Protein AF-A0A0Q8N579-F1 (afdb_monomer_lite)

Sequence (138 aa):
MKNNFQSSKTGESESKLAIIVAVLAIIFVFIPHLVFTIIYIVLAILAIIFGAIGLSQAKKANVSAKLAKIGLGLGIGLIFIPLIVYFSIFFAVKSDYVKNKVSQSQVEAIREDIKRHRDSVIKSEKISKDTAQVKNLK

Structure (mmCIF, N/CA/C/O backbone):
data_AF-A0A0Q8N579-F1
#
_entry.id   AF-A0A0Q8N579-F1
#
loop_
_atom_site.group_PDB
_atom_site.id
_atom_site.type_symbol
_atom_site.label_atom_id
_atom_site.label_alt_id
_atom_site.label_comp_id
_atom_site.label_asym_id
_atom_site.label_entity_id
_atom_site.label_seq_id
_atom_site.pdbx_PDB_ins_code
_atom_site.Cartn_x
_atom_site.Cartn_y
_atom_site.Cartn_z
_atom_site.occupancy
_atom_site.B_iso_or_equiv
_atom_site.auth_seq_id
_atom_site.auth_comp_id
_atom_site.auth_asym_id
_atom_site.auth_atom_id
_atom_site.pdbx_PDB_model_num
ATOM 1 N N . MET A 1 1 ? -42.259 25.454 24.378 1.00 34.75 1 MET A N 1
ATOM 2 C CA . MET A 1 1 ? -41.550 24.422 23.588 1.00 34.75 1 MET A CA 1
ATOM 3 C C . MET A 1 1 ? -40.576 23.711 24.514 1.00 34.75 1 MET A C 1
ATOM 5 O O . MET A 1 1 ? -39.823 24.385 25.199 1.00 34.75 1 MET A O 1
ATOM 9 N N . LYS A 1 2 ? -40.687 22.384 24.646 1.00 29.92 2 LYS A N 1
ATOM 10 C CA . LYS A 1 2 ? -39.854 21.566 25.540 1.00 29.92 2 LYS A CA 1
ATOM 11 C C . LYS A 1 2 ? -38.626 21.119 24.747 1.00 29.92 2 LYS A C 1
ATOM 13 O O . LYS A 1 2 ? -38.750 20.335 23.810 1.00 29.92 2 LYS A O 1
ATOM 18 N N . ASN A 1 3 ? -37.468 21.660 25.094 1.00 40.50 3 ASN A N 1
ATOM 19 C CA . ASN A 1 3 ? -36.207 21.391 24.414 1.00 40.50 3 ASN A CA 1
ATOM 20 C C . ASN A 1 3 ? -35.697 20.040 24.932 1.00 40.50 3 ASN A C 1
ATOM 22 O O . ASN A 1 3 ? -35.041 19.977 25.968 1.00 40.50 3 ASN A O 1
ATOM 26 N N . ASN A 1 4 ? -36.056 18.949 24.255 1.00 39.81 4 ASN A N 1
ATOM 27 C CA . ASN A 1 4 ? -35.500 17.626 24.528 1.00 39.81 4 ASN A CA 1
ATOM 28 C C . ASN A 1 4 ? -34.056 17.581 24.014 1.00 39.81 4 ASN A C 1
ATOM 30 O O . ASN A 1 4 ? -33.782 17.025 22.953 1.00 39.81 4 ASN A O 1
ATOM 34 N N . PHE A 1 5 ? -33.123 18.168 24.765 1.00 46.41 5 PHE A N 1
ATOM 35 C CA . PHE A 1 5 ? -31.721 17.782 24.656 1.00 46.41 5 PHE A CA 1
ATOM 36 C C . PHE A 1 5 ? -31.623 16.350 25.182 1.00 46.41 5 PHE A C 1
ATOM 38 O O . PHE A 1 5 ? -31.478 16.116 26.380 1.00 46.41 5 PHE A O 1
ATOM 45 N N . GLN A 1 6 ? -31.805 15.390 24.270 1.00 44.34 6 GLN A N 1
ATOM 46 C CA . GLN A 1 6 ? -31.454 13.994 24.484 1.00 44.34 6 GLN A CA 1
ATOM 47 C C . GLN A 1 6 ? -30.043 13.974 25.066 1.00 44.34 6 GLN A C 1
ATOM 49 O O . GLN A 1 6 ? -29.090 14.391 24.409 1.00 44.34 6 GLN A O 1
ATOM 54 N N . SER A 1 7 ? -29.928 13.528 26.314 1.00 42.25 7 SER A N 1
ATOM 55 C CA . SER A 1 7 ? -28.657 13.264 26.965 1.00 42.25 7 SER A CA 1
ATOM 56 C C . SER A 1 7 ? -27.976 12.132 26.201 1.00 42.25 7 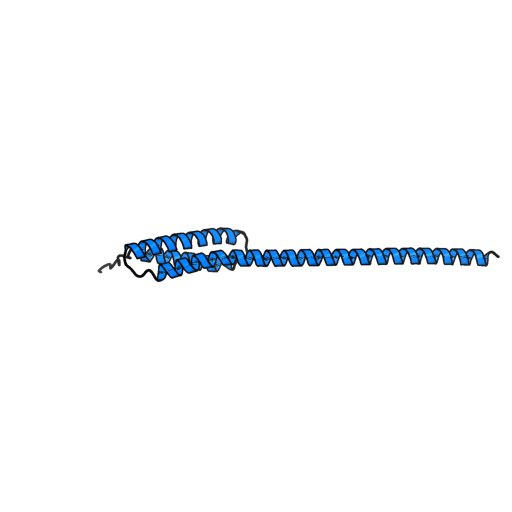SER A C 1
ATOM 58 O O . SER A 1 7 ? -28.191 10.949 26.461 1.00 42.25 7 SER A O 1
ATOM 60 N N . SER A 1 8 ? -27.200 12.494 25.179 1.00 47.41 8 SER A N 1
ATOM 61 C CA . SER A 1 8 ? -26.391 11.546 24.430 1.00 47.41 8 SER A CA 1
ATOM 62 C C . SER A 1 8 ? -25.466 10.864 25.427 1.00 47.41 8 SER A C 1
ATOM 64 O O . SER A 1 8 ? -24.610 11.519 26.026 1.00 47.41 8 SER A O 1
ATOM 66 N N . LYS A 1 9 ? -25.671 9.564 25.646 1.00 54.66 9 LYS A N 1
ATOM 67 C CA . LYS A 1 9 ? -24.796 8.748 26.487 1.00 54.66 9 LYS A CA 1
ATOM 68 C C . LYS A 1 9 ? -23.370 8.952 25.979 1.00 54.66 9 LYS A C 1
ATOM 70 O O . LYS A 1 9 ? -23.110 8.711 24.805 1.00 54.66 9 LYS A O 1
ATOM 75 N N . THR A 1 10 ? -22.466 9.403 26.843 1.00 54.50 10 THR A N 1
ATOM 76 C CA . THR A 1 10 ? -21.118 9.897 26.503 1.00 54.50 10 THR A CA 1
ATOM 77 C C . THR A 1 10 ? -20.282 8.939 25.631 1.00 54.50 10 THR A C 1
ATOM 79 O O . THR A 1 10 ? -19.415 9.385 24.891 1.00 54.50 10 THR A O 1
ATOM 82 N N . GLY A 1 11 ? -20.585 7.634 25.614 1.00 52.31 11 GLY A N 1
ATOM 83 C CA . GLY A 1 11 ? -19.926 6.658 24.731 1.00 52.31 11 GLY A CA 1
ATOM 84 C C . GLY A 1 11 ? -20.462 6.568 23.290 1.00 52.31 11 GLY A C 1
ATOM 85 O O . GLY A 1 11 ? -19.798 5.999 22.421 1.00 52.31 11 GLY A O 1
ATOM 86 N N . GLU A 1 12 ? -21.651 7.100 23.005 1.00 58.06 12 GLU A N 1
ATOM 87 C CA . GLU A 1 12 ? -22.308 6.996 21.693 1.00 58.06 12 GLU A CA 1
ATOM 88 C C . GLU A 1 12 ? -21.832 8.091 20.721 1.00 58.06 12 GLU A C 1
ATOM 90 O O . GLU A 1 12 ? -21.637 7.832 19.531 1.00 58.06 12 GLU A O 1
ATOM 95 N N . SER A 1 13 ? -21.564 9.296 21.236 1.00 65.06 13 SER A N 1
ATOM 96 C CA . SER A 1 13 ? -20.983 10.410 20.476 1.00 65.06 13 SER A CA 1
ATOM 97 C C . SER A 1 13 ? -19.538 10.124 20.060 1.00 65.06 13 SER A C 1
ATOM 99 O O . SER A 1 13 ? -19.186 10.313 18.896 1.00 65.06 13 SER A O 1
ATOM 101 N N . GLU A 1 14 ? -18.719 9.591 20.968 1.00 63.41 14 GLU A N 1
ATOM 102 C CA . GLU A 1 14 ? -17.328 9.234 20.666 1.00 63.41 14 GLU A CA 1
ATOM 103 C C . GLU A 1 14 ? -17.224 8.070 19.674 1.00 63.41 14 GLU A C 1
ATOM 105 O O . GLU A 1 14 ? -16.402 8.103 18.758 1.00 63.41 14 GLU A O 1
ATOM 110 N N . SER A 1 15 ? -18.121 7.083 19.773 1.00 60.09 15 SER A N 1
ATOM 111 C CA . SER A 1 15 ? -18.188 5.991 18.793 1.00 60.09 15 SER A CA 1
ATOM 112 C C . SER A 1 15 ? -18.581 6.487 17.393 1.00 60.09 15 SER A C 1
ATOM 114 O O . SER A 1 15 ? -18.065 5.982 16.397 1.00 60.09 15 SER A O 1
ATOM 116 N N . LYS A 1 16 ? -19.460 7.496 17.287 1.00 68.81 16 LYS A N 1
ATOM 117 C CA . LYS A 1 16 ? -19.785 8.138 15.999 1.00 68.81 16 LYS A CA 1
ATOM 118 C C . LYS A 1 16 ? -18.590 8.886 15.412 1.00 68.81 16 LYS A C 1
ATOM 120 O O . LYS A 1 16 ? -18.349 8.768 14.212 1.00 68.81 16 LYS A O 1
ATOM 125 N N . LEU A 1 17 ? -17.833 9.612 16.235 1.00 70.44 17 LEU A N 1
ATOM 126 C CA . LEU A 1 17 ? -16.622 10.307 15.788 1.00 70.44 17 LEU A CA 1
ATOM 127 C C . LEU A 1 17 ? -15.580 9.324 15.242 1.00 70.44 17 LEU A C 1
ATOM 129 O O . LEU A 1 17 ? -15.024 9.575 14.177 1.00 70.44 17 LEU A O 1
ATOM 133 N N . ALA A 1 18 ? -15.390 8.170 15.892 1.00 65.31 18 ALA A N 1
ATOM 134 C CA . ALA A 1 18 ? -14.492 7.121 15.401 1.00 65.31 18 ALA A CA 1
ATOM 135 C C . ALA A 1 18 ? -14.854 6.655 13.978 1.00 65.31 18 ALA A C 1
ATOM 137 O O . ALA A 1 18 ? -13.977 6.508 13.129 1.00 65.31 18 ALA A O 1
ATOM 138 N N . ILE A 1 19 ? -16.150 6.466 13.698 1.00 68.06 19 ILE A N 1
ATOM 139 C CA . ILE A 1 19 ? -16.637 6.045 12.375 1.00 68.06 19 ILE A CA 1
ATOM 140 C C . ILE A 1 19 ? -16.418 7.148 11.335 1.00 68.06 19 ILE A C 1
ATOM 142 O O . ILE A 1 19 ? -15.953 6.860 10.237 1.00 68.06 19 ILE A O 1
ATOM 146 N N . ILE A 1 20 ? -16.710 8.407 11.673 1.00 77.81 20 ILE A N 1
ATOM 147 C CA . ILE A 1 20 ? -16.518 9.544 10.758 1.00 77.81 20 ILE A CA 1
ATOM 148 C C . ILE A 1 20 ? -15.037 9.690 10.387 1.00 77.81 20 ILE A C 1
ATOM 150 O O . ILE A 1 20 ? -14.708 9.822 9.209 1.00 77.81 20 ILE A O 1
ATOM 154 N N . VAL A 1 21 ? -14.141 9.607 11.374 1.00 75.06 21 VAL A N 1
ATOM 155 C CA . VAL A 1 21 ? -12.688 9.675 11.155 1.00 75.06 21 VAL A CA 1
ATOM 156 C C . VAL A 1 21 ? -12.205 8.491 10.310 1.00 75.06 21 VAL A C 1
ATOM 158 O O . VAL A 1 21 ? -11.420 8.692 9.385 1.00 75.06 21 VAL A O 1
ATOM 161 N N . ALA A 1 22 ? -12.710 7.278 10.558 1.00 68.75 22 ALA A N 1
ATOM 162 C CA . ALA A 1 22 ? -12.369 6.102 9.758 1.00 68.75 22 ALA A CA 1
ATOM 163 C C . ALA A 1 22 ? -12.821 6.241 8.293 1.00 68.75 22 ALA A C 1
ATOM 165 O O . ALA A 1 22 ? -12.053 5.937 7.385 1.00 68.75 22 ALA A O 1
ATOM 166 N N . VAL A 1 23 ? -14.034 6.742 8.043 1.00 75.44 23 VAL A N 1
ATOM 167 C CA . VAL A 1 23 ? -14.540 6.971 6.678 1.00 75.44 23 VAL A CA 1
ATOM 168 C C . VAL A 1 23 ? -13.736 8.054 5.960 1.00 75.44 23 VAL A C 1
ATOM 170 O O . VAL A 1 23 ? -13.371 7.871 4.801 1.00 75.44 23 VAL A O 1
ATOM 173 N N . LEU A 1 24 ? -13.401 9.153 6.642 1.00 77.81 24 LEU A N 1
ATOM 174 C CA . LEU A 1 24 ? -12.519 10.183 6.087 1.00 77.81 24 LEU A CA 1
ATOM 175 C C . LEU A 1 24 ? -11.156 9.599 5.709 1.00 77.81 24 LEU A C 1
ATOM 177 O O . LEU A 1 24 ? -10.667 9.850 4.610 1.00 77.81 24 LEU A O 1
ATOM 181 N N . ALA A 1 25 ? -10.573 8.768 6.573 1.00 67.94 25 ALA A N 1
ATOM 182 C CA . ALA A 1 25 ? -9.320 8.086 6.278 1.00 67.94 25 ALA A CA 1
ATOM 183 C C . ALA A 1 25 ? -9.437 7.181 5.035 1.00 67.94 25 ALA A C 1
ATOM 185 O O . ALA A 1 25 ? -8.556 7.225 4.181 1.00 67.94 25 ALA A O 1
ATOM 186 N N . ILE A 1 26 ? -10.541 6.438 4.860 1.00 70.88 26 ILE A N 1
ATOM 187 C CA . ILE A 1 26 ? -10.778 5.625 3.648 1.00 70.88 26 ILE A CA 1
ATOM 188 C C . ILE A 1 26 ? -10.747 6.495 2.392 1.00 70.88 26 ILE A C 1
ATOM 190 O O . ILE A 1 26 ? -10.114 6.122 1.412 1.00 70.88 26 ILE A O 1
ATOM 194 N N . ILE A 1 27 ? -11.392 7.661 2.411 1.00 73.25 27 ILE A N 1
ATOM 195 C CA . ILE A 1 27 ? -11.419 8.563 1.251 1.00 73.25 27 ILE A CA 1
ATOM 196 C C . ILE A 1 27 ? -10.001 9.045 0.914 1.00 73.25 27 ILE A C 1
ATOM 198 O O . ILE A 1 27 ? -9.611 9.057 -0.253 1.00 73.25 27 ILE A O 1
ATOM 202 N N . PHE A 1 28 ? -9.203 9.383 1.930 1.00 67.56 28 PHE A N 1
ATOM 203 C CA . PHE A 1 28 ? -7.828 9.842 1.732 1.00 67.56 28 PHE A CA 1
ATOM 204 C C . PHE A 1 28 ? -6.863 8.742 1.269 1.00 67.56 28 PHE A C 1
ATOM 206 O O . PHE A 1 28 ? -5.870 9.067 0.621 1.00 67.56 28 PHE A O 1
ATOM 213 N N . VAL A 1 29 ? -7.144 7.458 1.530 1.00 65.06 29 VAL A N 1
ATOM 214 C CA . VAL A 1 29 ? -6.253 6.350 1.128 1.00 65.06 29 VAL A CA 1
ATOM 215 C C . VAL A 1 29 ? -6.164 6.165 -0.388 1.00 65.06 29 VAL A C 1
ATOM 217 O O . VAL A 1 29 ? -5.166 5.651 -0.888 1.00 65.06 29 VAL A O 1
ATOM 220 N N . PHE A 1 30 ? -7.194 6.587 -1.124 1.00 62.66 30 PHE A N 1
ATOM 221 C CA . PHE A 1 30 ? -7.259 6.450 -2.580 1.00 62.66 30 PHE A CA 1
ATOM 222 C C . PHE A 1 30 ? -6.621 7.620 -3.333 1.00 62.66 30 PHE A C 1
ATOM 224 O O . PHE A 1 30 ? -6.564 7.584 -4.559 1.00 62.66 30 PHE A O 1
ATOM 231 N N . ILE A 1 31 ? -6.129 8.646 -2.631 1.00 66.75 31 ILE A N 1
ATOM 232 C CA . ILE A 1 31 ? -5.425 9.777 -3.239 1.00 66.75 31 ILE A CA 1
ATOM 233 C C . ILE A 1 31 ? -3.920 9.465 -3.195 1.00 66.75 31 ILE A C 1
ATOM 235 O O . ILE A 1 31 ? -3.320 9.526 -2.120 1.00 66.75 31 ILE A O 1
ATOM 239 N N . PRO A 1 32 ? -3.279 9.123 -4.332 1.00 56.25 32 PRO A N 1
ATOM 240 C CA . PRO A 1 32 ? -1.896 8.664 -4.361 1.00 56.25 32 PRO A CA 1
ATOM 241 C C . PRO A 1 32 ? -0.950 9.866 -4.280 1.00 56.25 32 PRO A C 1
ATOM 243 O O . PRO A 1 32 ? -0.355 10.285 -5.270 1.00 56.25 32 PRO A O 1
ATOM 246 N N . HIS A 1 33 ? -0.840 10.472 -3.099 1.00 63.47 33 HIS A N 1
ATOM 247 C CA . HIS A 1 33 ? 0.013 11.634 -2.895 1.00 63.47 33 HIS A CA 1
ATOM 248 C C . HIS A 1 33 ? 0.645 11.612 -1.498 1.00 63.47 33 HIS A C 1
ATOM 250 O O . HIS A 1 33 ? -0.028 11.428 -0.487 1.00 63.47 33 HIS A O 1
ATOM 256 N N . LEU A 1 34 ? 1.964 11.818 -1.447 1.00 62.81 34 LEU A N 1
ATOM 257 C CA . LEU A 1 34 ? 2.820 11.540 -0.282 1.00 62.81 34 LEU A CA 1
ATOM 258 C C . LEU A 1 34 ? 2.396 12.298 0.993 1.00 62.81 34 LEU A C 1
ATOM 260 O O . LEU A 1 34 ? 2.486 11.776 2.101 1.00 62.81 34 LEU A O 1
ATOM 264 N N . VAL A 1 35 ? 1.878 13.517 0.821 1.00 61.97 35 VAL A N 1
ATOM 265 C CA . VAL A 1 35 ? 1.333 14.360 1.904 1.00 61.97 35 VAL A CA 1
ATOM 266 C C . VAL A 1 35 ? 0.072 13.747 2.523 1.00 61.97 35 VAL A C 1
ATOM 268 O O . VAL A 1 35 ? -0.109 13.786 3.740 1.00 61.97 35 VAL A O 1
ATOM 271 N N . PHE A 1 36 ? -0.780 13.129 1.704 1.00 66.56 36 PHE A N 1
ATOM 272 C CA . PHE A 1 36 ? -2.004 12.492 2.177 1.00 66.56 36 PHE A CA 1
ATOM 273 C C . PHE A 1 36 ? -1.716 11.180 2.904 1.00 66.56 36 PHE A C 1
ATOM 275 O O . PHE A 1 36 ? -2.454 10.844 3.821 1.00 66.56 36 PHE A O 1
ATOM 282 N N . THR A 1 37 ? -0.604 10.500 2.606 1.00 66.19 37 THR A N 1
ATOM 283 C CA . THR A 1 37 ? -0.169 9.307 3.351 1.00 66.19 37 THR A CA 1
ATOM 284 C C . THR A 1 37 ? 0.132 9.618 4.820 1.00 66.19 37 THR A C 1
ATOM 286 O O . THR A 1 37 ? -0.248 8.852 5.702 1.00 66.19 37 THR A O 1
ATOM 289 N N . ILE A 1 38 ? 0.777 10.752 5.113 1.00 70.25 38 ILE A N 1
ATOM 290 C CA . ILE A 1 38 ? 1.079 11.153 6.499 1.00 70.25 38 ILE A CA 1
ATOM 291 C C . ILE A 1 38 ? -0.216 11.501 7.243 1.00 70.25 38 ILE A C 1
ATOM 293 O O . ILE A 1 38 ? -0.450 11.009 8.347 1.00 70.25 38 ILE A O 1
ATOM 297 N N . ILE A 1 39 ? -1.087 12.297 6.613 1.00 74.38 39 ILE A N 1
ATOM 298 C CA . ILE A 1 39 ? -2.397 12.671 7.169 1.00 74.38 39 ILE A CA 1
ATOM 299 C C . ILE A 1 39 ? -3.256 11.423 7.406 1.00 74.38 39 ILE A C 1
ATOM 301 O O . ILE A 1 39 ? -3.890 11.295 8.451 1.00 74.38 39 ILE A O 1
ATOM 305 N N . TYR A 1 40 ? -3.228 10.473 6.474 1.00 73.25 40 TYR A N 1
ATOM 306 C CA . TYR A 1 40 ? -3.911 9.192 6.581 1.00 73.25 40 TYR A CA 1
ATOM 307 C C . TYR A 1 40 ? -3.451 8.389 7.797 1.00 73.25 40 TYR A C 1
ATOM 309 O O . TYR A 1 40 ? -4.291 7.916 8.558 1.00 73.25 40 TYR A O 1
ATOM 317 N N . ILE A 1 41 ? -2.137 8.253 8.009 1.00 74.75 41 ILE A N 1
ATOM 318 C CA . ILE A 1 41 ? -1.592 7.517 9.160 1.00 74.75 41 ILE A CA 1
ATOM 319 C C . ILE A 1 41 ? -2.068 8.157 10.466 1.00 74.75 41 ILE A C 1
ATOM 321 O O . ILE A 1 41 ? -2.523 7.452 11.366 1.00 74.75 41 ILE A O 1
ATOM 325 N N . VAL A 1 42 ? -2.023 9.489 10.553 1.00 80.44 42 VAL A N 1
ATOM 326 C CA . VAL A 1 42 ? -2.522 10.225 11.721 1.00 80.44 42 VAL A CA 1
ATOM 327 C C . VAL A 1 42 ? -4.014 9.948 11.930 1.00 80.44 42 VAL A C 1
ATOM 329 O O . VAL A 1 42 ? -4.411 9.549 13.022 1.00 80.44 42 VAL A O 1
ATOM 332 N N . LEU A 1 43 ? -4.842 10.061 10.888 1.00 77.69 43 LEU A N 1
ATOM 333 C CA . LEU A 1 43 ? -6.281 9.785 10.975 1.00 77.69 43 LEU A CA 1
ATOM 334 C C . LEU A 1 43 ? -6.589 8.327 11.351 1.00 77.69 43 LEU A C 1
ATOM 336 O O . LEU A 1 43 ? -7.489 8.088 12.153 1.00 77.69 43 LEU A O 1
ATOM 340 N N . ALA A 1 44 ? -5.835 7.357 10.831 1.00 72.69 44 ALA A N 1
ATOM 341 C CA . ALA A 1 44 ? -5.991 5.944 11.167 1.00 72.69 44 ALA A CA 1
ATOM 342 C C . ALA A 1 44 ? -5.666 5.674 12.645 1.00 72.69 44 ALA A C 1
ATOM 344 O O . ALA A 1 44 ? -6.414 4.972 13.328 1.00 72.69 44 ALA A O 1
ATOM 345 N N . ILE A 1 45 ? -4.601 6.289 13.171 1.00 80.81 45 ILE A N 1
ATOM 346 C CA . ILE A 1 45 ? -4.255 6.210 14.596 1.00 80.81 45 ILE A CA 1
ATOM 347 C C . ILE A 1 45 ? -5.365 6.839 15.447 1.00 80.81 45 ILE A C 1
ATOM 349 O O . ILE A 1 45 ? -5.812 6.216 16.412 1.00 80.81 45 ILE A O 1
ATOM 353 N N . LEU A 1 46 ? -5.871 8.023 15.078 1.00 78.00 46 LEU A N 1
ATOM 354 C CA . LEU A 1 46 ? -6.998 8.641 15.785 1.00 78.00 46 LEU A CA 1
ATOM 355 C C . LEU A 1 46 ? -8.253 7.756 15.749 1.00 78.00 46 LEU A C 1
ATOM 357 O O . LEU A 1 46 ? -8.921 7.619 16.772 1.00 78.00 46 LEU A O 1
ATOM 361 N N . ALA A 1 47 ? -8.564 7.119 14.617 1.00 74.50 47 ALA A N 1
ATOM 362 C CA . ALA A 1 47 ? -9.701 6.206 14.503 1.00 74.50 47 ALA A CA 1
ATOM 363 C C . ALA A 1 47 ? -9.576 5.006 15.457 1.00 74.50 47 ALA A C 1
ATOM 365 O O . ALA A 1 47 ? -10.562 4.611 16.081 1.00 74.50 47 ALA A O 1
ATOM 366 N N . ILE A 1 48 ? -8.369 4.456 15.627 1.00 78.44 48 ILE A N 1
ATOM 367 C CA . ILE A 1 48 ? -8.106 3.366 16.578 1.00 78.44 48 ILE A CA 1
ATOM 368 C C . ILE A 1 48 ? -8.247 3.850 18.017 1.00 78.44 48 ILE A C 1
ATOM 370 O O . ILE A 1 48 ? -8.889 3.171 18.818 1.00 78.44 48 ILE A O 1
ATOM 374 N N . ILE A 1 49 ? -7.696 5.023 18.345 1.00 80.50 49 ILE A N 1
ATOM 375 C CA . ILE A 1 49 ? -7.803 5.612 19.685 1.00 80.50 49 ILE A CA 1
ATOM 376 C C . ILE A 1 49 ? -9.277 5.845 20.033 1.00 80.50 49 ILE A C 1
ATOM 378 O O . ILE A 1 49 ? -9.745 5.351 21.057 1.00 80.50 49 ILE A O 1
ATOM 382 N N . PHE A 1 50 ? -10.042 6.511 19.165 1.00 73.81 50 PHE A N 1
ATOM 383 C CA . PHE A 1 50 ? -11.467 6.746 19.403 1.00 73.81 50 PHE A CA 1
ATOM 384 C C . PHE A 1 50 ? -12.286 5.452 19.412 1.00 73.81 50 PHE A C 1
ATOM 386 O O . PHE A 1 50 ? -13.194 5.314 20.229 1.00 73.81 50 PHE A O 1
ATOM 393 N N . GLY A 1 51 ? -11.951 4.468 18.572 1.00 70.81 51 GLY A N 1
ATOM 394 C CA . GLY A 1 51 ? -12.582 3.148 18.598 1.00 70.81 51 GLY A CA 1
ATOM 395 C C . GLY A 1 51 ? -12.332 2.403 19.914 1.00 70.81 51 GLY A C 1
ATOM 396 O O . GLY A 1 51 ? -13.257 1.826 20.488 1.00 70.81 51 GLY A O 1
ATOM 397 N N . ALA A 1 52 ? -11.103 2.455 20.433 1.00 75.81 52 ALA A N 1
ATOM 398 C CA . ALA A 1 52 ? -10.723 1.829 21.696 1.00 75.81 52 ALA A CA 1
ATOM 399 C C . ALA A 1 52 ? -11.365 2.531 22.900 1.00 75.81 52 ALA A C 1
ATOM 401 O O . ALA A 1 52 ? -11.902 1.860 23.787 1.00 75.81 52 ALA A O 1
ATOM 402 N N . ILE A 1 53 ? -11.369 3.870 22.917 1.00 75.62 53 ILE A N 1
ATOM 403 C CA . ILE A 1 53 ? -12.037 4.659 23.959 1.00 75.62 53 ILE A CA 1
ATOM 404 C C . ILE A 1 53 ? -13.547 4.396 23.920 1.00 75.62 53 ILE A C 1
ATOM 406 O O . ILE A 1 53 ? -14.122 4.050 24.952 1.00 75.62 53 ILE A O 1
ATOM 410 N N . GLY A 1 54 ? -14.177 4.446 22.742 1.00 68.44 54 GLY A N 1
ATOM 411 C CA . GLY A 1 54 ? -15.601 4.150 22.563 1.00 68.44 54 GLY A CA 1
ATOM 412 C C . GLY A 1 54 ? -15.974 2.739 23.025 1.00 68.44 54 GLY A C 1
ATOM 413 O O . GLY A 1 54 ? -16.999 2.550 23.681 1.00 68.44 54 GLY A O 1
ATOM 414 N N . LEU A 1 55 ? -15.107 1.748 22.787 1.00 69.25 55 LEU A N 1
ATOM 415 C CA . LEU A 1 55 ? -15.300 0.381 23.277 1.00 69.25 55 LEU A CA 1
ATOM 416 C C . LEU A 1 55 ? -15.198 0.303 24.807 1.00 69.25 55 LEU A C 1
ATOM 418 O O . LEU A 1 55 ? -16.011 -0.364 25.449 1.00 69.25 55 LEU A O 1
ATOM 422 N N . SER A 1 56 ? -14.221 0.998 25.392 1.00 71.94 56 SER A N 1
ATOM 423 C CA . SER A 1 56 ? -14.009 1.054 26.840 1.00 71.94 56 SER A CA 1
ATOM 424 C C . SER A 1 56 ? -15.171 1.756 27.556 1.00 71.94 56 SER A C 1
ATOM 426 O O . SER A 1 56 ? -15.670 1.258 28.568 1.00 71.94 56 SER A O 1
ATOM 428 N N . GLN A 1 57 ? -15.687 2.852 26.988 1.00 69.06 57 GLN A N 1
ATOM 429 C CA . GLN A 1 57 ? -16.872 3.551 27.491 1.00 69.06 57 GLN A CA 1
ATOM 430 C C . GLN A 1 57 ? -18.147 2.715 27.338 1.00 69.06 57 GLN A C 1
ATOM 432 O O . GLN A 1 57 ? -18.922 2.617 28.288 1.00 69.06 57 GLN A O 1
ATOM 437 N N . ALA A 1 58 ? -18.348 2.044 26.199 1.00 65.12 58 ALA A N 1
ATOM 438 C CA . ALA A 1 58 ? -19.500 1.165 25.995 1.00 65.12 58 ALA A CA 1
ATOM 439 C C . ALA A 1 58 ? -19.515 -0.006 26.991 1.00 65.12 58 ALA A C 1
ATOM 441 O O . ALA A 1 58 ? -20.569 -0.355 27.525 1.00 65.12 58 ALA A O 1
ATOM 442 N N . LYS A 1 59 ? -18.332 -0.559 27.300 1.00 66.19 59 LYS A N 1
ATOM 443 C CA . LYS A 1 59 ? -18.165 -1.619 28.301 1.00 66.19 59 LYS A CA 1
ATOM 444 C C . LYS A 1 59 ? -18.459 -1.122 29.720 1.00 66.19 59 LYS A C 1
ATOM 446 O O . LYS A 1 59 ? -19.121 -1.827 30.473 1.00 66.19 59 LYS A O 1
ATOM 451 N N . LYS A 1 60 ? -18.018 0.092 30.078 1.00 69.44 60 LYS A N 1
ATOM 452 C CA . LYS A 1 60 ? -18.320 0.716 31.382 1.00 69.44 60 LYS A CA 1
ATOM 453 C C . LYS A 1 60 ? -19.798 1.080 31.541 1.00 69.44 60 LYS A C 1
ATOM 455 O O . LYS A 1 60 ? -20.333 0.965 32.635 1.00 69.44 60 LYS A O 1
ATOM 460 N N . ALA A 1 61 ? -20.456 1.492 30.461 1.00 67.19 61 ALA A N 1
ATOM 461 C CA . ALA A 1 61 ? -21.852 1.922 30.474 1.00 67.19 61 ALA A CA 1
ATOM 462 C C . ALA A 1 61 ? -22.862 0.793 30.168 1.00 67.19 61 ALA A C 1
ATOM 464 O O . ALA A 1 61 ? -24.058 1.066 30.068 1.00 67.19 61 ALA A O 1
ATOM 465 N N . ASN A 1 62 ? -22.399 -0.459 30.016 1.00 60.41 62 ASN A N 1
ATOM 466 C CA . ASN A 1 62 ? -23.216 -1.649 29.723 1.00 60.41 62 ASN A CA 1
ATOM 467 C C . ASN A 1 62 ? -24.174 -1.463 28.523 1.00 60.41 62 ASN A C 1
ATOM 469 O O . ASN A 1 62 ? -25.289 -1.980 28.485 1.00 60.41 62 ASN A O 1
ATOM 473 N N . VAL A 1 63 ? -23.743 -0.675 27.537 1.00 66.81 63 VAL A N 1
ATOM 474 C CA . VAL A 1 63 ? -24.495 -0.374 26.310 1.00 66.81 63 VAL A CA 1
ATOM 475 C C . VAL A 1 63 ? -23.872 -1.086 25.116 1.00 66.81 63 VAL A C 1
ATOM 477 O O . VAL A 1 63 ? -22.719 -1.512 25.144 1.00 66.81 63 VAL A O 1
ATOM 480 N N . SER A 1 64 ? -24.664 -1.233 24.052 1.00 61.78 64 SER A N 1
ATOM 481 C CA . SER A 1 64 ? -24.289 -1.969 22.842 1.00 61.78 64 SER A CA 1
ATOM 482 C C . SER A 1 64 ? -22.930 -1.528 22.282 1.00 61.78 64 SER A C 1
ATOM 484 O O . SER A 1 64 ? -22.786 -0.460 21.695 1.00 61.78 64 SER A O 1
ATOM 486 N N . ALA A 1 65 ? -21.934 -2.405 22.412 1.00 68.56 65 ALA A N 1
ATOM 487 C CA . ALA A 1 65 ? -20.565 -2.195 21.943 1.00 68.56 65 ALA A CA 1
ATOM 488 C C . ALA A 1 65 ? -20.361 -2.540 20.452 1.00 68.56 65 ALA A C 1
ATOM 490 O O . ALA A 1 65 ? -19.228 -2.567 19.968 1.00 68.56 65 ALA A O 1
ATOM 491 N N . LYS A 1 66 ? -21.440 -2.846 19.712 1.00 69.69 66 LYS A N 1
ATOM 492 C CA . LYS A 1 66 ? -21.364 -3.269 18.301 1.00 69.69 66 LYS A CA 1
ATOM 493 C C . LYS A 1 66 ? -20.696 -2.213 17.418 1.00 69.69 66 LYS A C 1
ATOM 495 O O . LYS A 1 66 ? -19.808 -2.563 16.649 1.00 69.69 66 LYS A O 1
ATOM 500 N N . LEU A 1 67 ? -21.080 -0.940 17.558 1.00 64.25 67 LEU A N 1
ATOM 501 C CA . LEU A 1 67 ? -20.516 0.143 16.743 1.00 64.25 67 LEU A CA 1
ATOM 502 C C . LEU A 1 67 ? -19.027 0.359 17.029 1.00 64.25 67 LEU A C 1
ATOM 504 O O . LEU A 1 67 ? -18.242 0.483 16.093 1.00 64.25 67 LEU A O 1
ATOM 508 N N . ALA A 1 68 ? -18.627 0.328 18.301 1.00 65.19 68 ALA A N 1
ATOM 509 C CA . ALA A 1 68 ? -17.228 0.482 18.686 1.00 65.19 68 ALA A CA 1
ATOM 510 C C . ALA A 1 68 ? -16.348 -0.661 18.148 1.00 65.19 68 ALA A C 1
ATOM 512 O O . ALA A 1 68 ? -15.252 -0.412 17.652 1.00 65.19 68 ALA A O 1
ATOM 513 N N . LYS A 1 69 ? -16.841 -1.911 18.159 1.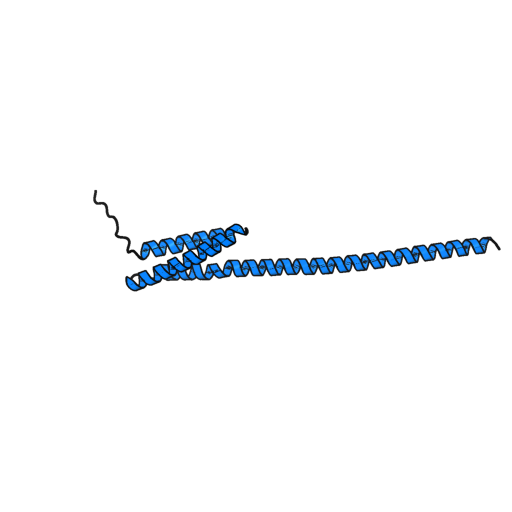00 70.56 69 LYS A N 1
ATOM 514 C CA . LYS A 1 69 ? -16.129 -3.053 17.553 1.00 70.56 69 LYS A CA 1
ATOM 515 C C . LYS A 1 69 ? -15.946 -2.900 16.042 1.00 70.56 69 LYS A C 1
ATOM 517 O O . LYS A 1 69 ? -14.869 -3.200 15.538 1.00 70.56 69 LYS A O 1
ATOM 522 N N . ILE A 1 70 ? -16.977 -2.437 15.332 1.00 73.44 70 ILE A N 1
ATOM 523 C CA . ILE A 1 70 ? -16.914 -2.214 13.879 1.00 73.44 70 ILE A CA 1
ATOM 524 C C . ILE A 1 70 ? -15.923 -1.089 13.554 1.00 73.44 70 ILE A C 1
ATOM 526 O O . ILE A 1 70 ? -15.073 -1.267 12.687 1.00 73.44 70 ILE A O 1
ATOM 530 N N . GLY A 1 71 ? -15.982 0.032 14.282 1.00 67.06 71 GLY A N 1
ATOM 531 C CA . GLY A 1 71 ? -15.055 1.155 14.113 1.00 67.06 71 GLY A CA 1
ATOM 532 C C . GLY A 1 71 ? -13.596 0.776 14.382 1.00 67.06 71 GLY A C 1
ATOM 533 O O . GLY A 1 71 ? -12.718 1.119 13.596 1.00 67.06 71 GLY A O 1
ATOM 534 N N . LEU A 1 72 ? -13.341 -0.003 15.438 1.00 71.50 72 LEU A N 1
ATOM 535 C CA . LEU A 1 72 ? -12.001 -0.510 15.747 1.00 71.50 72 LEU A CA 1
ATOM 536 C C . LEU A 1 72 ? -11.499 -1.481 14.665 1.00 71.50 72 LEU A C 1
ATOM 538 O O . LEU A 1 72 ? -10.354 -1.383 14.233 1.00 71.50 72 LEU A O 1
ATOM 542 N N . GLY A 1 73 ? -12.362 -2.391 14.200 1.00 73.12 73 GLY A N 1
ATOM 543 C CA . GLY A 1 73 ? -12.030 -3.336 13.132 1.00 73.12 73 GLY A CA 1
ATOM 544 C C . GLY A 1 73 ? -11.697 -2.636 11.813 1.00 73.12 73 GLY A C 1
ATOM 545 O O . GLY A 1 73 ? -10.702 -2.976 11.176 1.00 73.12 73 GLY A O 1
ATOM 546 N N . LEU A 1 74 ? -12.473 -1.612 11.446 1.00 71.00 74 LEU A N 1
ATOM 547 C CA . LEU A 1 74 ? -12.188 -0.755 10.294 1.00 71.00 74 LEU A CA 1
ATOM 548 C C . LEU A 1 74 ? -10.857 -0.016 10.464 1.00 71.00 74 LEU A C 1
ATOM 550 O O . LEU A 1 74 ? -10.027 -0.076 9.565 1.00 71.00 74 LEU A O 1
ATOM 554 N N . GLY A 1 75 ? -10.612 0.615 11.616 1.00 69.75 75 GLY A N 1
ATOM 555 C CA . GLY A 1 75 ? -9.358 1.331 11.880 1.00 69.75 75 GLY A CA 1
ATOM 556 C C . GLY A 1 75 ? -8.115 0.439 11.772 1.00 69.75 75 GLY A C 1
ATOM 557 O O . GLY A 1 75 ? -7.130 0.828 11.150 1.00 69.75 75 GLY A O 1
ATOM 558 N N . ILE A 1 76 ? -8.176 -0.785 12.308 1.00 74.06 76 ILE A N 1
ATOM 559 C CA . ILE A 1 76 ? -7.088 -1.770 12.188 1.00 74.06 76 ILE A CA 1
ATOM 560 C C . ILE A 1 76 ? -6.913 -2.212 10.731 1.00 74.06 76 ILE A C 1
ATOM 562 O O . ILE A 1 76 ? -5.789 -2.248 10.236 1.00 74.06 76 ILE A O 1
ATOM 566 N N . GLY A 1 77 ? -8.008 -2.514 10.028 1.00 75.19 77 GLY A N 1
ATOM 567 C CA . GLY A 1 77 ? -7.968 -2.888 8.612 1.00 75.19 77 GLY A CA 1
ATOM 568 C C . GLY A 1 77 ? -7.345 -1.801 7.732 1.00 75.19 77 GLY A C 1
ATOM 569 O O . GLY A 1 77 ? -6.562 -2.106 6.833 1.00 75.19 77 GLY A O 1
ATOM 570 N N . LEU A 1 78 ? -7.614 -0.530 8.042 1.00 74.19 78 LEU A N 1
ATOM 571 C CA . LEU A 1 78 ? -7.038 0.612 7.337 1.00 74.19 78 LEU A CA 1
ATOM 572 C C . LEU A 1 78 ? -5.506 0.653 7.416 1.00 74.19 78 LEU A C 1
ATOM 574 O O . LEU A 1 78 ? -4.869 1.045 6.442 1.00 74.19 78 LEU A O 1
ATOM 578 N N . ILE A 1 79 ? -4.876 0.219 8.510 1.00 74.44 79 ILE A N 1
ATOM 579 C CA . ILE A 1 79 ? -3.403 0.233 8.615 1.00 74.44 79 ILE A CA 1
ATOM 580 C C . ILE A 1 79 ? -2.741 -0.641 7.539 1.00 74.44 79 ILE A C 1
ATOM 582 O O . ILE A 1 79 ? -1.649 -0.323 7.068 1.00 74.44 79 ILE A O 1
ATOM 586 N N . PHE A 1 80 ? -3.397 -1.718 7.104 1.00 76.06 80 PHE A N 1
ATOM 587 C CA . PHE A 1 80 ? -2.819 -2.647 6.131 1.00 76.06 80 PHE A CA 1
ATOM 588 C C . PHE A 1 80 ? -2.865 -2.129 4.689 1.00 76.06 80 PHE A C 1
ATOM 590 O O . PHE A 1 80 ? -2.029 -2.521 3.876 1.00 76.06 80 PHE A O 1
ATOM 597 N N . ILE A 1 81 ? -3.784 -1.217 4.367 1.00 76.19 81 ILE A N 1
ATOM 598 C CA . ILE A 1 81 ? -3.939 -0.656 3.017 1.00 76.19 81 ILE A CA 1
ATOM 599 C C . ILE A 1 81 ? -2.665 0.063 2.530 1.00 76.19 81 ILE A C 1
ATOM 601 O O . ILE A 1 81 ? -2.153 -0.319 1.475 1.00 76.19 81 ILE A O 1
ATOM 605 N N . PRO A 1 82 ? -2.082 1.042 3.256 1.00 69.19 82 PRO A N 1
ATOM 606 C CA . PRO A 1 82 ? -0.849 1.691 2.815 1.00 69.19 82 PRO A CA 1
ATOM 607 C C . PRO A 1 82 ? 0.330 0.717 2.768 1.00 69.19 82 PRO A C 1
ATOM 609 O O . PRO A 1 82 ? 1.209 0.889 1.930 1.00 69.19 82 PRO A O 1
ATOM 612 N N . LEU A 1 83 ? 0.341 -0.326 3.607 1.00 73.81 83 LEU A N 1
ATOM 613 C CA . LEU A 1 83 ? 1.381 -1.353 3.578 1.00 73.81 83 LEU A CA 1
ATOM 614 C C . LEU A 1 83 ? 1.348 -2.124 2.248 1.00 73.81 83 LEU A C 1
ATOM 616 O O . LEU A 1 83 ? 2.380 -2.281 1.601 1.00 73.81 83 LEU A O 1
ATOM 620 N N . ILE A 1 84 ? 0.155 -2.539 1.811 1.00 78.25 84 ILE A N 1
ATOM 621 C CA . ILE A 1 84 ? -0.070 -3.246 0.541 1.00 78.25 84 ILE A CA 1
ATOM 622 C C . ILE A 1 84 ? 0.260 -2.349 -0.655 1.00 78.25 84 ILE A C 1
ATOM 624 O O . ILE A 1 84 ? 0.926 -2.791 -1.594 1.00 78.25 84 ILE A O 1
ATOM 628 N N . VAL A 1 85 ? -0.176 -1.087 -0.622 1.00 74.00 85 VAL A N 1
ATOM 629 C CA . VAL A 1 85 ? 0.097 -0.115 -1.690 1.00 74.00 85 VAL A CA 1
ATOM 630 C C . VAL A 1 85 ? 1.597 0.164 -1.794 1.00 74.00 85 VAL A C 1
ATOM 632 O O . VAL A 1 85 ? 2.151 0.107 -2.890 1.00 74.00 85 VAL A O 1
ATOM 635 N N . TYR A 1 86 ? 2.281 0.384 -0.668 1.00 71.81 86 TYR A N 1
ATOM 636 C CA . TYR A 1 86 ? 3.723 0.626 -0.648 1.00 71.81 86 TYR A CA 1
ATOM 637 C C . TYR A 1 86 ? 4.506 -0.584 -1.164 1.00 71.81 86 TYR A C 1
ATOM 639 O O . TYR A 1 86 ? 5.389 -0.428 -2.006 1.00 71.81 86 TYR A O 1
ATOM 647 N N . PHE A 1 87 ? 4.143 -1.797 -0.733 1.00 77.00 87 PHE A N 1
ATOM 648 C CA . PHE A 1 87 ? 4.738 -3.028 -1.254 1.00 77.00 87 PHE A CA 1
ATOM 649 C C . PHE A 1 87 ? 4.510 -3.181 -2.761 1.00 77.00 87 PHE A C 1
ATOM 651 O O . PHE A 1 87 ? 5.452 -3.485 -3.489 1.00 77.00 87 PHE A O 1
ATOM 658 N N . SER A 1 88 ? 3.294 -2.923 -3.244 1.00 75.38 88 SER A N 1
ATOM 659 C CA . SER A 1 88 ? 2.963 -3.040 -4.669 1.00 75.38 88 SER A CA 1
ATOM 660 C C . SER A 1 88 ? 3.765 -2.057 -5.523 1.00 75.38 88 SER A C 1
ATOM 662 O O . SER A 1 88 ? 4.344 -2.454 -6.532 1.00 75.38 88 SER A O 1
ATOM 664 N N . ILE A 1 89 ? 3.871 -0.795 -5.092 1.00 75.62 89 ILE A N 1
ATOM 665 C CA . ILE A 1 89 ? 4.668 0.226 -5.786 1.00 75.62 89 ILE A CA 1
ATOM 666 C C . ILE A 1 89 ? 6.157 -0.137 -5.743 1.00 75.62 89 ILE A C 1
ATOM 668 O O . ILE A 1 89 ? 6.832 -0.072 -6.766 1.00 75.62 89 ILE A O 1
ATOM 672 N N . PHE A 1 90 ? 6.677 -0.567 -4.591 1.00 76.06 90 PHE A N 1
ATOM 673 C CA . PHE A 1 90 ? 8.082 -0.949 -4.449 1.00 76.06 90 PHE A CA 1
ATOM 674 C C . PHE A 1 90 ? 8.461 -2.118 -5.370 1.00 76.06 90 PHE A C 1
ATOM 676 O O . PHE A 1 90 ? 9.494 -2.074 -6.042 1.00 76.06 90 PHE A O 1
ATOM 683 N N . PHE A 1 91 ? 7.613 -3.148 -5.448 1.00 74.44 91 PHE A N 1
ATOM 684 C CA . PHE A 1 91 ? 7.827 -4.279 -6.351 1.00 74.44 91 PHE A CA 1
ATOM 685 C C . PHE A 1 91 ? 7.698 -3.883 -7.825 1.00 74.44 91 PHE A C 1
ATOM 687 O O . PHE A 1 91 ? 8.530 -4.314 -8.626 1.00 74.44 91 PHE A O 1
ATOM 694 N N . ALA A 1 92 ? 6.729 -3.034 -8.179 1.00 74.38 92 ALA A N 1
ATOM 695 C CA . ALA A 1 92 ? 6.570 -2.526 -9.542 1.00 74.38 92 ALA A CA 1
ATOM 696 C C . ALA A 1 92 ? 7.799 -1.718 -9.996 1.00 74.38 92 ALA A C 1
ATOM 698 O O . ALA A 1 92 ? 8.401 -2.027 -11.024 1.00 74.38 92 ALA A O 1
ATOM 699 N N . VAL A 1 93 ? 8.256 -0.763 -9.179 1.00 73.56 93 VAL A N 1
ATOM 700 C CA . VAL A 1 93 ? 9.438 0.062 -9.480 1.00 73.56 93 VAL A CA 1
ATOM 701 C C . VAL A 1 93 ? 10.703 -0.792 -9.585 1.00 73.56 93 VAL A C 1
ATOM 703 O O . VAL A 1 93 ? 11.509 -0.592 -10.493 1.00 73.56 93 VAL A O 1
ATOM 706 N N . LYS A 1 94 ? 10.890 -1.778 -8.697 1.00 72.00 94 LYS A N 1
ATOM 707 C CA . LYS A 1 94 ? 12.056 -2.673 -8.746 1.00 72.00 94 LYS A CA 1
ATOM 708 C C . LYS A 1 94 ? 12.041 -3.565 -9.991 1.00 72.00 94 LYS A C 1
ATOM 710 O O . LYS A 1 94 ? 13.089 -3.757 -10.606 1.00 72.00 94 LYS A O 1
ATOM 715 N N . SER A 1 95 ? 10.871 -4.082 -10.365 1.00 70.06 95 SER A N 1
ATOM 716 C CA . SER A 1 95 ? 10.655 -4.848 -11.599 1.00 70.06 95 SER A CA 1
ATOM 717 C C . SER A 1 95 ? 11.066 -4.040 -12.831 1.00 70.06 95 SER A C 1
ATOM 719 O O . SER A 1 95 ? 11.890 -4.497 -13.627 1.00 70.06 95 SER A O 1
ATOM 721 N N . ASP A 1 96 ? 10.561 -2.812 -12.949 1.00 72.31 96 ASP A N 1
ATOM 722 C CA . ASP A 1 96 ? 10.845 -1.953 -14.099 1.00 72.31 96 ASP A CA 1
ATOM 723 C C . ASP A 1 96 ? 12.307 -1.503 -14.135 1.00 72.31 96 ASP A C 1
ATOM 725 O O . ASP A 1 96 ? 12.925 -1.476 -15.202 1.00 72.31 96 ASP A O 1
ATOM 729 N N . TYR A 1 97 ? 12.906 -1.236 -12.972 1.00 69.06 97 TYR A N 1
ATOM 730 C CA . TYR A 1 97 ? 14.322 -0.889 -12.866 1.00 69.06 97 TYR A CA 1
ATOM 731 C C . TYR A 1 97 ? 15.233 -2.032 -13.340 1.00 69.06 97 TYR A C 1
ATOM 733 O O . TYR A 1 97 ? 16.165 -1.809 -14.116 1.00 69.06 97 TYR A O 1
ATOM 741 N N . VAL A 1 98 ? 14.951 -3.271 -12.923 1.00 71.12 98 VAL A N 1
ATOM 742 C CA . VAL A 1 98 ? 15.718 -4.452 -13.353 1.00 71.12 98 VAL A CA 1
ATOM 743 C C . VAL A 1 98 ? 15.532 -4.701 -14.849 1.00 71.12 98 VAL A C 1
ATOM 745 O O . VAL A 1 98 ? 16.518 -4.902 -15.559 1.00 71.12 98 VAL A O 1
ATOM 748 N N . LYS A 1 99 ? 14.296 -4.621 -15.353 1.00 73.00 99 LYS A N 1
ATOM 749 C CA . LYS A 1 99 ? 13.991 -4.822 -16.775 1.00 73.00 99 LYS A CA 1
ATOM 750 C C . LYS A 1 99 ? 14.694 -3.794 -17.665 1.00 73.00 99 LYS A C 1
ATOM 752 O O . LYS A 1 99 ? 15.288 -4.169 -18.676 1.00 73.00 99 LYS A O 1
ATOM 757 N N . ASN A 1 100 ? 14.699 -2.520 -17.268 1.00 75.44 100 ASN A N 1
ATOM 758 C CA . ASN A 1 100 ? 15.399 -1.470 -18.008 1.00 75.44 100 ASN A CA 1
ATOM 759 C C . ASN A 1 100 ? 16.918 -1.655 -17.995 1.00 75.44 100 ASN A C 1
ATOM 761 O O . ASN A 1 100 ? 17.554 -1.477 -19.033 1.00 75.44 100 ASN A O 1
ATOM 765 N N . LYS A 1 101 ? 17.505 -2.051 -16.859 1.00 71.44 101 LYS A N 1
ATOM 766 C CA . LYS A 1 101 ? 18.956 -2.265 -16.766 1.00 71.44 101 LYS A CA 1
ATOM 767 C C . LYS A 1 101 ? 19.422 -3.434 -17.641 1.00 71.44 101 LYS A C 1
ATOM 769 O O . LYS A 1 101 ? 20.440 -3.318 -18.316 1.00 71.44 101 LYS A O 1
ATOM 774 N N . VAL A 1 102 ? 18.658 -4.530 -17.666 1.00 74.50 102 VAL A N 1
ATOM 775 C CA . VAL A 1 102 ? 18.939 -5.699 -18.520 1.00 74.50 102 VAL A CA 1
ATOM 776 C C . VAL A 1 102 ? 18.777 -5.355 -20.004 1.00 74.50 102 VAL A C 1
ATOM 778 O O . VAL A 1 102 ? 19.607 -5.744 -20.822 1.00 74.50 102 VAL A O 1
ATOM 781 N N . SER A 1 103 ? 17.744 -4.587 -20.362 1.00 77.69 103 SER A N 1
ATOM 782 C CA . SER A 1 103 ? 17.539 -4.136 -21.744 1.00 77.69 103 SER A CA 1
ATOM 783 C C . SER A 1 103 ? 18.687 -3.238 -22.225 1.00 77.69 103 SER A C 1
ATOM 785 O O . SER A 1 103 ? 19.245 -3.461 -23.297 1.00 77.69 103 SER A O 1
ATOM 787 N N . GLN A 1 104 ? 19.123 -2.278 -21.401 1.00 80.00 104 GLN A N 1
ATOM 788 C CA . GLN A 1 104 ? 20.257 -1.410 -21.732 1.00 80.00 104 GLN A CA 1
ATOM 789 C C . GLN A 1 104 ? 21.560 -2.187 -21.934 1.00 80.00 104 GLN A C 1
ATOM 791 O O . GLN A 1 104 ? 22.247 -1.950 -22.924 1.00 80.00 104 GLN A O 1
ATOM 796 N N . SER A 1 105 ? 21.872 -3.155 -21.065 1.00 79.75 105 SER A N 1
ATOM 797 C CA . SER A 1 105 ? 23.097 -3.948 -21.220 1.00 79.75 105 SER A CA 1
ATOM 798 C C . SER A 1 105 ? 23.092 -4.786 -22.502 1.00 79.75 105 SER A C 1
ATOM 800 O O . SER A 1 105 ? 24.131 -4.957 -23.131 1.00 79.75 105 SER A O 1
ATOM 802 N N . GLN A 1 106 ? 21.925 -5.295 -22.918 1.00 84.00 106 GLN A N 1
ATOM 803 C CA . GLN A 1 106 ? 21.795 -6.017 -24.187 1.00 84.00 106 GLN A CA 1
ATOM 804 C C . GLN A 1 106 ? 21.968 -5.089 -25.394 1.00 84.00 106 GLN A C 1
ATOM 806 O O . GLN A 1 106 ? 22.667 -5.440 -26.342 1.00 84.00 106 GLN A O 1
ATOM 811 N N . VAL A 1 107 ? 21.381 -3.890 -25.352 1.00 84.31 107 VAL A N 1
ATOM 812 C CA . VAL A 1 107 ? 21.540 -2.885 -26.415 1.00 84.31 107 VAL A CA 1
ATOM 813 C C . VAL A 1 107 ? 23.002 -2.457 -26.556 1.00 84.31 107 VAL A C 1
ATOM 815 O O . VAL A 1 107 ? 23.489 -2.285 -27.674 1.00 84.31 107 VAL A O 1
ATOM 818 N N . GLU A 1 108 ? 23.719 -2.313 -25.444 1.00 88.94 108 GLU A N 1
ATOM 819 C CA . GLU A 1 108 ? 25.126 -1.919 -25.445 1.00 88.94 108 GLU A CA 1
ATOM 820 C C . GLU A 1 108 ? 26.039 -3.032 -25.979 1.00 88.94 108 GLU A C 1
ATOM 822 O O . GLU A 1 108 ? 26.885 -2.762 -26.833 1.00 88.94 108 GLU A O 1
ATOM 827 N N . ALA A 1 109 ? 25.786 -4.292 -25.607 1.00 87.81 109 ALA A N 1
ATOM 828 C CA . ALA A 1 109 ? 26.482 -5.447 -26.179 1.00 87.81 109 ALA A CA 1
ATOM 829 C C . ALA A 1 109 ? 26.276 -5.554 -27.703 1.00 87.81 109 ALA A C 1
ATOM 831 O O . ALA A 1 109 ? 27.239 -5.713 -28.454 1.00 87.81 109 ALA A O 1
ATOM 832 N N . ILE A 1 110 ? 25.037 -5.378 -28.180 1.00 87.12 110 ILE A N 1
ATOM 833 C CA . ILE A 1 110 ? 24.727 -5.375 -29.619 1.00 87.12 110 ILE A CA 1
ATOM 834 C C . ILE A 1 110 ? 25.438 -4.211 -30.326 1.00 87.12 110 ILE A C 1
ATOM 836 O O . ILE A 1 110 ? 25.983 -4.380 -31.417 1.00 87.12 110 ILE A O 1
ATOM 840 N N . ARG A 1 111 ? 25.470 -3.022 -29.712 1.00 90.75 111 ARG A N 1
ATOM 841 C CA . ARG A 1 111 ? 26.168 -1.853 -30.267 1.00 90.75 111 ARG A CA 1
ATOM 842 C C . ARG A 1 111 ? 27.673 -2.101 -30.396 1.00 90.75 111 ARG A C 1
ATOM 844 O O . ARG A 1 111 ? 28.257 -1.705 -31.407 1.00 90.75 111 ARG A O 1
ATOM 851 N N . GLU A 1 112 ? 28.301 -2.736 -29.410 1.00 93.25 112 GLU A N 1
ATOM 852 C CA . GLU A 1 112 ? 29.722 -3.088 -29.480 1.00 93.25 112 GLU A CA 1
ATOM 853 C C . GLU A 1 112 ? 30.024 -4.129 -30.557 1.00 93.25 112 GLU A C 1
ATOM 855 O O . GLU A 1 112 ? 31.018 -3.990 -31.275 1.00 93.25 112 GLU A O 1
ATOM 860 N N . ASP A 1 113 ? 29.174 -5.144 -30.707 1.00 90.69 113 ASP A N 1
ATOM 861 C CA . ASP A 1 113 ? 29.340 -6.166 -31.742 1.00 90.69 113 ASP A CA 1
ATOM 862 C C . ASP A 1 113 ? 29.190 -5.570 -33.149 1.00 90.69 113 ASP A C 1
ATOM 864 O O . ASP A 1 113 ? 30.020 -5.835 -34.023 1.00 90.69 113 ASP A O 1
ATOM 868 N N . ILE A 1 114 ? 28.214 -4.676 -33.359 1.00 89.31 114 ILE A N 1
ATOM 869 C CA . ILE A 1 114 ? 28.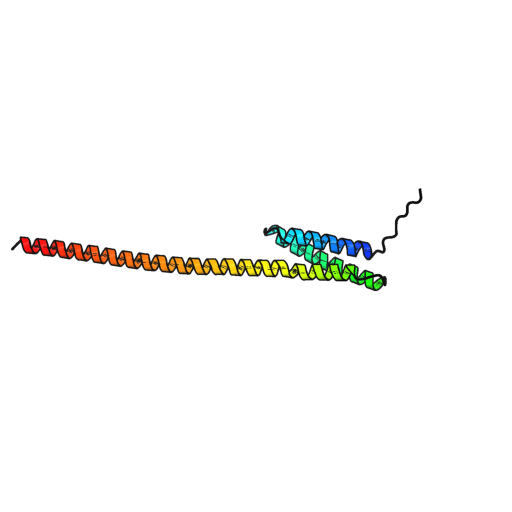066 -3.928 -34.620 1.00 89.31 114 ILE A CA 1
ATOM 870 C C . ILE A 1 114 ? 29.314 -3.082 -34.898 1.00 89.31 114 ILE A C 1
ATOM 872 O O . ILE A 1 114 ? 29.792 -3.042 -36.033 1.00 89.31 114 ILE A O 1
ATOM 876 N N . LYS A 1 115 ? 29.868 -2.414 -33.879 1.00 92.50 115 LYS A N 1
ATOM 877 C CA . LYS A 1 115 ? 31.075 -1.591 -34.033 1.00 92.50 115 LYS A CA 1
ATOM 878 C C . LYS A 1 115 ? 32.287 -2.443 -34.418 1.00 92.50 115 LYS A C 1
ATOM 880 O O . LYS A 1 115 ? 32.966 -2.117 -35.388 1.00 92.50 115 LYS A O 1
ATOM 885 N N . ARG A 1 116 ? 32.504 -3.572 -33.734 1.00 90.75 116 ARG A N 1
ATOM 886 C CA . ARG A 1 116 ? 33.579 -4.526 -34.056 1.00 90.75 116 ARG A CA 1
ATOM 887 C C . ARG A 1 116 ? 33.442 -5.094 -35.466 1.00 90.75 116 ARG A C 1
ATOM 889 O O . ARG A 1 116 ? 34.438 -5.186 -36.181 1.00 90.75 116 ARG A O 1
ATOM 896 N N . HIS A 1 117 ? 32.223 -5.434 -35.881 1.00 92.38 117 HIS A N 1
ATOM 897 C CA . HIS A 1 117 ? 31.962 -5.921 -37.233 1.00 92.38 117 HIS A CA 1
ATOM 898 C C . HIS A 1 117 ? 32.216 -4.841 -38.294 1.00 92.38 117 HIS A C 1
ATOM 900 O O . HIS A 1 117 ? 32.809 -5.106 -39.334 1.00 92.38 117 HIS A O 1
ATOM 906 N N . ARG A 1 118 ? 31.832 -3.590 -38.026 1.00 90.94 118 ARG A N 1
ATOM 907 C CA . ARG A 1 118 ? 32.112 -2.469 -38.930 1.00 90.94 118 ARG A CA 1
ATOM 908 C C . ARG A 1 118 ? 33.614 -2.242 -39.107 1.00 90.94 118 ARG A C 1
ATOM 910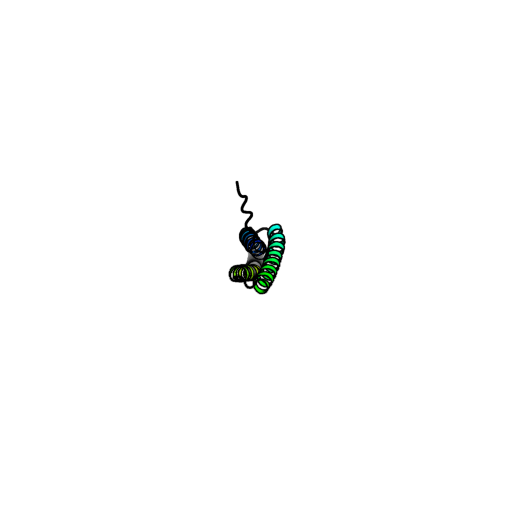 O O . ARG A 1 118 ? 34.080 -2.084 -40.233 1.00 90.94 118 ARG A O 1
ATOM 917 N N . ASP A 1 119 ? 34.367 -2.248 -38.011 1.00 93.00 119 ASP A N 1
ATOM 918 C CA . ASP A 1 119 ? 35.812 -2.016 -38.035 1.00 93.00 119 ASP A CA 1
ATOM 919 C C . ASP A 1 119 ? 36.555 -3.150 -38.760 1.00 93.00 119 ASP A C 1
ATOM 921 O O . ASP A 1 119 ? 37.509 -2.894 -39.502 1.00 93.00 119 ASP A O 1
ATOM 925 N N . SER A 1 120 ? 36.095 -4.400 -38.616 1.00 89.62 120 SER A N 1
ATOM 926 C CA . SER A 1 120 ? 36.667 -5.535 -39.346 1.00 89.62 120 SER A CA 1
ATOM 927 C C . SER A 1 120 ? 36.391 -5.451 -40.850 1.00 89.62 120 SER A C 1
ATOM 929 O O . SER A 1 120 ? 37.311 -5.668 -41.642 1.00 89.62 120 SER A O 1
ATOM 931 N N . VAL A 1 121 ? 35.179 -5.049 -41.252 1.00 90.50 121 VAL A N 1
ATOM 932 C CA . VAL A 1 121 ? 34.828 -4.827 -42.663 1.00 90.50 121 VAL A CA 1
ATOM 933 C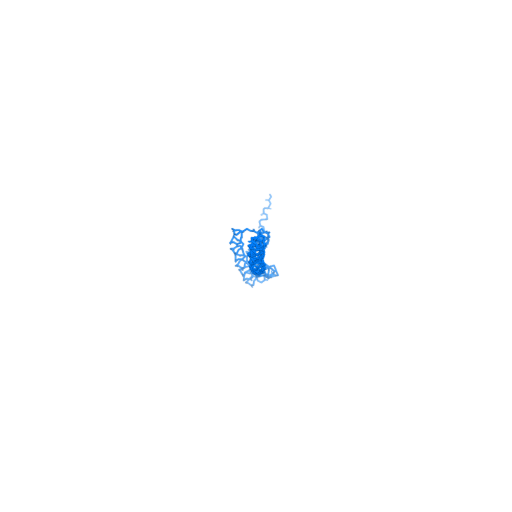 C . VAL A 1 121 ? 35.693 -3.719 -43.267 1.00 90.50 121 VAL A C 1
ATOM 935 O O . VAL A 1 121 ? 36.332 -3.948 -44.293 1.00 90.50 121 VAL A O 1
ATOM 938 N N . ILE A 1 122 ? 35.822 -2.566 -42.601 1.00 89.88 122 ILE A N 1
ATOM 939 C CA . ILE A 1 122 ? 36.665 -1.454 -43.078 1.00 89.88 122 ILE A CA 1
ATOM 940 C C . ILE A 1 122 ? 38.128 -1.893 -43.220 1.00 89.88 122 ILE A C 1
ATOM 942 O O . ILE A 1 122 ? 38.796 -1.557 -44.202 1.00 89.88 122 ILE A O 1
ATOM 946 N N . LYS A 1 123 ? 38.642 -2.666 -42.256 1.00 90.44 123 LYS A N 1
ATOM 947 C CA . LYS A 1 123 ? 40.005 -3.203 -42.320 1.00 90.44 123 LYS A CA 1
ATOM 948 C C . LYS A 1 123 ? 40.176 -4.155 -43.507 1.00 90.44 123 LYS A C 1
ATOM 950 O O . LYS A 1 123 ? 41.176 -4.057 -44.213 1.00 90.44 123 LYS A O 1
ATOM 955 N N . SER A 1 124 ? 39.207 -5.039 -43.747 1.00 85.38 124 SER A N 1
ATOM 956 C CA . SER A 1 124 ? 39.238 -5.969 -44.881 1.00 85.38 124 SER A CA 1
ATOM 957 C C . SER A 1 124 ? 39.185 -5.249 -46.235 1.00 85.38 124 SER A C 1
ATOM 959 O O . SER A 1 124 ? 39.927 -5.607 -47.148 1.00 85.38 124 SER A O 1
ATOM 961 N N . GLU A 1 125 ? 38.402 -4.171 -46.345 1.00 85.75 125 GLU A N 1
ATOM 962 C CA . GLU A 1 125 ? 38.303 -3.370 -47.567 1.00 85.75 125 GLU A CA 1
ATOM 963 C C . GLU A 1 125 ? 39.625 -2.661 -47.892 1.00 85.75 125 GLU A C 1
ATOM 965 O O . GLU A 1 125 ? 40.055 -2.659 -49.048 1.00 85.75 125 GLU A O 1
ATOM 970 N N . LYS A 1 126 ? 40.315 -2.110 -46.880 1.00 80.94 126 LYS A N 1
ATOM 971 C CA . LYS A 1 126 ? 41.649 -1.513 -47.069 1.00 80.94 126 LYS A CA 1
ATOM 972 C C . LYS A 1 126 ? 42.654 -2.535 -47.596 1.00 80.94 126 LYS A C 1
ATOM 974 O O . LYS A 1 126 ? 43.306 -2.274 -48.599 1.00 80.94 126 LYS A O 1
ATOM 979 N N . ILE A 1 127 ? 42.707 -3.721 -46.986 1.00 81.69 127 ILE A N 1
ATOM 980 C CA . ILE A 1 127 ? 43.616 -4.795 -47.415 1.00 81.69 127 ILE A CA 1
ATOM 981 C C . ILE A 1 127 ? 43.327 -5.208 -48.867 1.00 81.69 127 ILE A C 1
ATOM 983 O O . ILE A 1 127 ? 44.256 -5.410 -49.651 1.00 81.69 127 ILE A O 1
ATOM 987 N N . SER A 1 128 ? 42.051 -5.295 -49.255 1.00 79.88 128 SER A N 1
ATOM 988 C CA . SER A 1 128 ? 41.673 -5.616 -50.635 1.00 79.88 128 SER A CA 1
ATOM 989 C C . SER A 1 128 ? 42.108 -4.536 -51.631 1.00 79.88 128 SER A C 1
ATOM 991 O O . SER A 1 128 ? 42.571 -4.877 -52.721 1.00 79.88 128 SER A O 1
ATOM 993 N N . LYS A 1 129 ? 41.973 -3.248 -51.286 1.00 79.88 129 LYS A N 1
ATOM 994 C CA . LYS A 1 129 ? 42.410 -2.137 -52.150 1.00 79.88 129 LYS A CA 1
ATOM 995 C C . LYS A 1 129 ? 43.929 -2.099 -52.301 1.00 79.88 129 LYS A C 1
ATOM 997 O O . LYS A 1 129 ? 44.410 -1.983 -53.428 1.00 79.88 129 LYS A O 1
ATOM 1002 N N . ASP A 1 130 ? 44.664 -2.286 -51.209 1.00 78.50 130 ASP A N 1
ATOM 1003 C CA . ASP A 1 130 ? 46.130 -2.326 -51.227 1.00 78.50 130 ASP A CA 1
ATOM 1004 C C . ASP A 1 130 ? 46.633 -3.509 -52.073 1.00 78.50 130 ASP A C 1
ATOM 1006 O O . ASP A 1 130 ? 47.508 -3.355 -52.924 1.00 78.50 130 ASP A O 1
ATOM 1010 N N . THR A 1 131 ? 46.007 -4.683 -51.934 1.00 75.25 131 THR A N 1
ATOM 1011 C CA . THR A 1 131 ? 46.348 -5.876 -52.732 1.00 75.25 131 THR A CA 1
ATOM 1012 C C . THR A 1 131 ? 46.070 -5.670 -54.227 1.00 75.25 131 THR A C 1
ATOM 1014 O O . THR A 1 131 ? 46.856 -6.100 -55.074 1.00 75.25 131 THR A O 1
ATOM 1017 N N . ALA A 1 132 ? 44.973 -4.990 -54.577 1.00 71.69 132 ALA A N 1
ATOM 1018 C CA . ALA A 1 132 ? 44.634 -4.678 -55.965 1.00 71.69 132 ALA A CA 1
ATOM 1019 C C . ALA A 1 132 ? 45.595 -3.652 -56.596 1.00 71.69 132 ALA A C 1
ATOM 1021 O O . ALA A 1 132 ? 45.933 -3.785 -57.773 1.00 71.69 132 ALA A O 1
ATOM 1022 N N . GLN A 1 133 ? 46.078 -2.665 -55.832 1.00 70.94 133 GLN A N 1
ATOM 1023 C CA . GLN A 1 133 ? 47.092 -1.718 -56.314 1.00 70.94 133 GLN A CA 1
ATOM 1024 C C . GLN A 1 133 ? 48.442 -2.393 -56.569 1.00 70.94 133 GLN A C 1
ATOM 1026 O O . GLN A 1 133 ? 49.039 -2.171 -57.620 1.00 70.94 133 GLN A O 1
ATOM 1031 N N . VAL A 1 134 ? 48.893 -3.269 -55.665 1.00 70.88 134 VAL A N 1
ATOM 1032 C CA . VAL A 1 134 ? 50.150 -4.020 -55.841 1.00 70.88 134 VAL A CA 1
ATOM 1033 C C . VAL A 1 134 ? 50.104 -4.908 -57.091 1.00 70.88 134 VAL A C 1
ATOM 1035 O O . VAL A 1 134 ? 51.111 -5.051 -57.780 1.00 70.88 134 VAL A O 1
ATOM 1038 N N . LYS A 1 135 ? 48.938 -5.475 -57.427 1.00 65.31 135 LYS A N 1
ATOM 1039 C CA . LYS A 1 135 ? 48.771 -6.325 -58.616 1.00 65.31 135 LYS A CA 1
ATOM 1040 C C . LYS A 1 135 ? 48.783 -5.547 -59.942 1.00 65.31 135 LYS A C 1
ATOM 1042 O O . LYS A 1 135 ? 49.143 -6.134 -60.951 1.00 65.31 135 LYS A O 1
ATOM 1047 N N . ASN A 1 136 ? 48.418 -4.263 -59.945 1.00 65.00 136 ASN A N 1
ATOM 1048 C CA . ASN A 1 136 ? 48.454 -3.398 -61.138 1.00 65.00 136 ASN A CA 1
ATOM 1049 C C . ASN A 1 136 ? 49.834 -2.759 -61.402 1.00 65.00 136 ASN A C 1
ATOM 1051 O O . ASN A 1 136 ? 50.018 -2.121 -62.433 1.00 65.00 136 ASN A O 1
ATOM 1055 N N . LEU A 1 137 ? 50.790 -2.899 -60.477 1.00 58.94 137 LEU A N 1
ATOM 1056 C CA . LEU A 1 137 ? 52.161 -2.378 -60.592 1.00 58.94 137 LEU A CA 1
ATOM 1057 C C . LEU A 1 137 ? 53.162 -3.405 -61.160 1.00 58.94 137 LEU A C 1
ATOM 1059 O O . LEU A 1 137 ? 54.361 -3.130 -61.188 1.00 58.94 137 LEU A O 1
ATOM 1063 N N . LYS A 1 138 ? 52.692 -4.585 -61.573 1.00 48.62 138 LYS A N 1
ATOM 1064 C CA . LYS A 1 138 ? 53.503 -5.710 -62.053 1.00 48.62 138 LYS A CA 1
ATOM 1065 C C . LYS A 1 138 ? 53.044 -6.141 -63.438 1.00 48.62 138 LYS A C 1
ATOM 1067 O O . LYS A 1 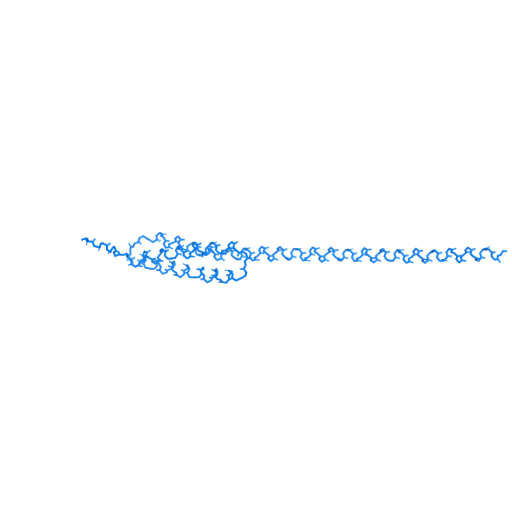138 ? 53.929 -6.514 -64.235 1.00 48.62 138 LYS A O 1
#

Foldseek 3Di:
DDPPPPPDQPLNVLLVVLVVLLVVLVVLLPPPDPVSVVVSVVSLVSSLVSLVVSLVSCVVVVHDNPSSVVSNVSSVVSVCSVVVVVVVVVVVVVVVVVVVVVVVVVVVVVVVVVVVVVVVVVVVVVVVVVVVVVVVVD

Secondary structure (DSSP, 8-state):
---------HHHHHHHHHHHHHHHHHHHHTS--HHHHHHHHHHHHHHHHHHHHHHHHHHHTT---HHHHHHHHHHHHHHHHHHHHHHHHHHHHHHHHHHHHHHHHHHHHHHHHHHHHHHHHHHHHHHHHHHHHHHHT-

Radius of gyration: 35.38 Å; chains: 1; bounding box: 95×31×93 Å

pLDDT: mean 71.66, std 11.78, range [29.92, 93.25]